Protein AF-A0A7L3MV52-F1 (afdb_monomer_lite)

Structure (mmCIF, N/CA/C/O backbone):
data_AF-A0A7L3MV52-F1
#
_entry.id   AF-A0A7L3MV52-F1
#
loop_
_atom_site.group_PDB
_atom_site.id
_atom_site.type_symbol
_atom_site.label_atom_id
_atom_site.label_alt_id
_atom_site.label_comp_id
_atom_site.label_asym_id
_atom_site.label_entity_id
_atom_site.label_seq_id
_atom_site.pdbx_PDB_ins_code
_atom_site.Cartn_x
_atom_site.Cartn_y
_atom_site.Cartn_z
_atom_site.occupancy
_atom_site.B_iso_or_equiv
_atom_site.auth_seq_id
_atom_site.auth_comp_id
_atom_site.auth_asym_id
_atom_site.auth_atom_id
_atom_site.pdbx_PDB_model_num
ATOM 1 N N . MET A 1 1 ? 5.792 20.836 23.479 1.00 43.56 1 MET A N 1
ATOM 2 C CA . MET A 1 1 ? 4.639 20.444 24.315 1.00 43.56 1 MET A CA 1
ATOM 3 C C . MET A 1 1 ? 4.293 19.018 23.931 1.00 43.56 1 MET A C 1
ATOM 5 O O . MET A 1 1 ? 4.078 18.777 22.751 1.00 43.56 1 MET A O 1
ATOM 9 N N . VAL A 1 2 ? 4.377 18.063 24.858 1.00 54.06 2 VAL A N 1
ATOM 10 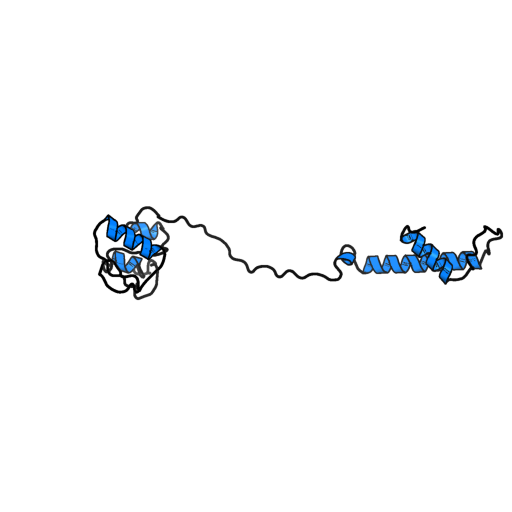C CA . VAL A 1 2 ? 4.001 16.666 24.582 1.00 54.06 2 VAL A CA 1
ATOM 11 C C . VAL A 1 2 ? 2.477 16.618 24.545 1.00 54.06 2 VAL A C 1
ATOM 13 O O . VAL A 1 2 ? 1.839 17.105 25.470 1.00 54.06 2 VAL A O 1
ATOM 16 N N . SER A 1 3 ? 1.894 16.095 23.468 1.00 61.75 3 SER A N 1
ATOM 17 C CA . SER A 1 3 ? 0.445 15.914 23.378 1.00 61.75 3 SER A CA 1
ATOM 18 C C . SER A 1 3 ? -0.015 14.927 24.455 1.00 61.75 3 SER A C 1
ATOM 20 O O . SER A 1 3 ? 0.516 13.813 24.529 1.00 61.75 3 SER A O 1
ATOM 22 N N . GLU A 1 4 ? -0.987 15.320 25.270 1.00 68.44 4 GLU A N 1
ATOM 23 C CA . GLU A 1 4 ? -1.623 14.462 26.273 1.00 68.44 4 GLU A CA 1
ATOM 24 C C . GLU A 1 4 ? -2.806 13.705 25.650 1.00 68.44 4 GLU A C 1
ATOM 26 O O . GLU A 1 4 ? -3.425 14.178 24.694 1.00 68.44 4 GLU A O 1
ATOM 31 N N . ASN A 1 5 ? -3.086 12.491 26.127 1.00 67.38 5 ASN A N 1
ATOM 32 C CA . ASN A 1 5 ? -4.283 11.742 25.742 1.00 67.38 5 ASN A CA 1
ATOM 33 C C . ASN A 1 5 ? -5.508 12.209 26.550 1.00 67.38 5 ASN A C 1
ATOM 35 O O . ASN A 1 5 ? -5.390 12.999 27.485 1.00 67.38 5 ASN A O 1
ATOM 39 N N . VAL A 1 6 ? -6.684 11.648 26.254 1.00 68.00 6 VAL A N 1
ATOM 40 C CA . VAL A 1 6 ? -7.941 11.913 26.991 1.00 68.00 6 VAL A CA 1
ATOM 41 C C . VAL A 1 6 ? -7.889 11.571 28.495 1.00 68.00 6 VAL A C 1
ATOM 43 O O . VAL A 1 6 ? -8.817 11.883 29.239 1.00 68.00 6 VAL A O 1
ATOM 46 N N . LEU A 1 7 ? -6.811 10.932 28.964 1.00 67.25 7 LEU A N 1
ATOM 47 C CA . LEU A 1 7 ? -6.546 10.621 30.371 1.00 67.25 7 LEU A CA 1
ATOM 48 C C . LEU A 1 7 ? -5.571 11.608 31.043 1.00 67.25 7 LEU A C 1
ATOM 50 O O . LEU A 1 7 ? -5.220 11.389 32.202 1.00 67.25 7 LEU A O 1
ATOM 54 N N . GLY A 1 8 ? -5.100 12.650 30.346 1.00 68.69 8 GLY A N 1
ATOM 55 C CA . GLY A 1 8 ? -4.086 13.581 30.862 1.00 68.69 8 GLY A CA 1
ATOM 56 C C . GLY A 1 8 ? -2.699 12.948 31.025 1.00 68.69 8 GLY A C 1
ATOM 57 O O . GLY A 1 8 ? -1.862 13.450 31.768 1.00 68.69 8 GLY A O 1
ATOM 58 N N . LYS A 1 9 ? -2.452 11.803 30.374 1.00 71.25 9 LYS A N 1
ATOM 59 C CA . LYS A 1 9 ? -1.146 11.133 30.334 1.00 71.25 9 LYS A CA 1
ATOM 60 C C . LYS A 1 9 ? -0.433 11.485 29.024 1.00 71.25 9 LYS A C 1
ATOM 62 O O . LYS A 1 9 ? -1.099 11.676 28.004 1.00 71.25 9 LYS A O 1
ATOM 67 N N . PRO A 1 10 ? 0.910 11.513 28.992 1.00 72.94 10 PRO A N 1
ATOM 68 C CA . PRO A 1 10 ? 1.644 11.703 27.743 1.00 72.94 10 PRO A CA 1
ATOM 69 C C . PRO A 1 10 ? 1.278 10.609 26.725 1.00 72.94 10 PRO A C 1
ATOM 71 O O . PRO A 1 10 ? 1.279 9.420 27.060 1.00 72.94 10 PRO A O 1
ATOM 74 N N . LYS A 1 11 ? 0.955 10.995 25.480 1.00 74.31 11 LYS A N 1
ATOM 75 C CA . LYS A 1 11 ? 0.601 10.039 24.415 1.00 74.31 11 LYS A CA 1
ATOM 76 C C . LYS A 1 11 ? 1.788 9.125 24.094 1.00 74.31 11 LYS A C 1
ATOM 78 O O . LYS A 1 11 ? 2.798 9.579 23.563 1.00 74.31 11 LYS A O 1
ATOM 83 N N . LYS A 1 12 ? 1.639 7.824 24.375 1.00 84.19 12 LYS A N 1
ATOM 84 C CA . LYS A 1 12 ? 2.621 6.778 24.025 1.00 84.19 12 LYS A CA 1
ATOM 85 C C . LYS A 1 12 ? 2.587 6.404 22.537 1.00 84.19 12 LYS A C 1
ATOM 87 O O . LYS A 1 12 ? 3.615 6.027 21.984 1.00 84.19 12 LYS A O 1
ATOM 92 N N . TYR A 1 13 ? 1.419 6.502 21.906 1.00 89.06 13 TYR A N 1
ATOM 93 C CA . TYR A 1 13 ? 1.194 6.153 20.503 1.00 89.06 13 TYR A CA 1
ATOM 94 C C . TYR A 1 13 ? 0.668 7.367 19.739 1.00 89.06 13 TYR A C 1
ATOM 96 O O . TYR A 1 13 ? -0.029 8.206 20.311 1.00 89.06 13 TYR A O 1
ATOM 104 N N . GLN A 1 14 ? 1.017 7.457 18.458 1.00 90.50 14 GLN A N 1
ATOM 105 C CA . GLN A 1 14 ? 0.614 8.530 17.549 1.00 90.50 14 GLN A CA 1
ATOM 106 C C . GLN A 1 14 ? 0.376 7.953 16.151 1.00 90.50 14 GLN A C 1
ATOM 108 O O . GLN A 1 14 ? 0.944 6.916 15.804 1.00 90.50 14 GLN A O 1
ATOM 113 N N . GLY A 1 15 ? -0.441 8.635 15.350 1.00 91.38 15 GLY A N 1
ATOM 114 C CA . GLY A 1 15 ? -0.729 8.274 13.965 1.00 91.38 15 GLY A CA 1
ATOM 115 C C . GLY A 1 15 ? -2.216 8.363 13.642 1.00 91.38 15 GLY A C 1
ATOM 116 O O . GLY A 1 15 ? -3.045 8.541 14.530 1.00 91.38 15 GLY A O 1
ATOM 117 N N . PHE A 1 16 ? -2.546 8.164 12.364 1.00 91.44 16 PHE A N 1
ATOM 118 C CA . PHE A 1 16 ? -3.891 8.379 11.825 1.00 91.44 16 PHE A CA 1
ATOM 119 C C . PHE A 1 16 ? -5.002 7.707 12.646 1.00 91.44 16 PHE A C 1
ATOM 121 O O . PHE A 1 16 ? -5.956 8.360 13.055 1.00 91.44 16 PHE A O 1
ATOM 128 N N . SER A 1 17 ? -4.877 6.407 12.935 1.00 91.75 17 SER A N 1
ATOM 129 C CA . SER A 1 17 ? -5.908 5.688 13.691 1.00 91.75 17 SER A CA 1
ATOM 130 C C . SER A 1 17 ? -6.044 6.190 15.135 1.00 91.75 17 SER A C 1
ATOM 132 O O . SER A 1 17 ? -7.140 6.178 15.683 1.00 91.75 17 SER A O 1
ATOM 134 N N . ILE A 1 18 ? -4.958 6.666 15.749 1.00 92.81 18 ILE A N 1
ATOM 135 C CA . ILE A 1 18 ? -4.993 7.228 17.106 1.00 92.81 18 ILE A CA 1
ATOM 136 C C . ILE A 1 18 ? -5.755 8.554 17.109 1.00 92.81 18 ILE A C 1
ATOM 138 O O . ILE A 1 18 ? -6.586 8.772 17.984 1.00 92.81 18 ILE A O 1
ATOM 142 N N . ASP A 1 19 ? -5.538 9.393 16.096 1.00 92.50 19 ASP A N 1
ATOM 143 C CA . ASP A 1 19 ? -6.248 10.666 15.955 1.00 92.50 19 ASP A CA 1
ATOM 144 C C . ASP A 1 19 ? -7.757 10.447 15.744 1.00 92.50 19 ASP A C 1
ATOM 146 O O . ASP A 1 19 ? -8.581 11.155 16.325 1.00 92.50 19 ASP A O 1
ATOM 150 N N . VAL A 1 20 ? -8.133 9.415 14.977 1.00 92.50 20 VAL A N 1
ATOM 151 C CA . VAL A 1 20 ? -9.538 8.997 14.826 1.00 92.50 20 VAL A CA 1
ATOM 152 C C . VAL A 1 20 ? -10.121 8.524 16.162 1.00 92.50 20 VAL A C 1
ATOM 154 O O . VAL A 1 20 ? -11.230 8.923 16.515 1.00 92.50 20 VAL A O 1
ATOM 157 N N . LEU A 1 21 ? -9.387 7.712 16.931 1.00 93.00 21 LEU A N 1
ATOM 158 C CA . LEU A 1 21 ? -9.835 7.245 18.247 1.00 93.00 21 LEU A CA 1
ATOM 159 C C . LEU A 1 21 ? -10.021 8.403 19.235 1.00 93.00 21 LEU A C 1
ATOM 161 O O . LEU A 1 21 ? -11.008 8.419 19.963 1.00 93.00 21 LEU A O 1
ATOM 165 N N . ASP A 1 22 ? -9.116 9.382 19.236 1.00 93.06 22 ASP A N 1
ATOM 166 C CA . ASP A 1 22 ? -9.222 10.588 20.064 1.00 93.06 22 ASP A CA 1
ATOM 167 C C . ASP A 1 22 ? -10.441 11.439 19.700 1.00 93.06 22 ASP A C 1
ATOM 169 O O . ASP A 1 22 ? -11.151 11.928 20.586 1.00 93.06 22 ASP A O 1
ATOM 173 N N . ALA A 1 23 ? -10.715 11.594 18.403 1.00 93.62 23 ALA A N 1
ATOM 174 C CA . ALA A 1 23 ? -11.899 12.299 17.929 1.00 93.62 23 ALA A CA 1
ATOM 175 C C . ALA A 1 23 ? -13.185 11.580 18.367 1.00 93.62 23 ALA A C 1
ATOM 177 O O . ALA A 1 23 ? -14.105 12.222 18.876 1.00 93.62 23 ALA A O 1
ATOM 178 N N . LEU A 1 24 ? -13.229 10.248 18.247 1.00 93.88 24 LEU A N 1
ATOM 179 C CA . LEU A 1 24 ? -14.355 9.431 18.708 1.00 93.88 24 LEU A CA 1
ATOM 180 C C . LEU A 1 24 ? -14.529 9.494 20.228 1.00 93.88 24 LEU A C 1
ATOM 182 O O . LEU A 1 24 ? -15.650 9.669 20.698 1.00 93.88 24 LEU A O 1
ATOM 186 N N . ALA A 1 25 ? -13.440 9.400 20.990 1.00 94.69 25 ALA A N 1
ATOM 187 C CA . ALA A 1 25 ? -13.446 9.506 22.448 1.00 94.69 25 ALA A CA 1
ATOM 188 C C . ALA A 1 25 ? -13.992 10.857 22.913 1.00 94.69 25 ALA A C 1
ATOM 190 O O . ALA A 1 25 ? -14.818 10.914 23.822 1.00 94.69 25 ALA A O 1
ATOM 191 N N . THR A 1 26 ? -13.590 11.934 22.238 1.00 95.19 26 THR A N 1
ATOM 192 C CA . THR A 1 26 ? -14.082 13.289 22.509 1.00 95.19 26 THR A CA 1
ATOM 193 C C . THR A 1 26 ? -15.562 13.439 22.152 1.00 95.19 26 THR A C 1
ATOM 195 O O . THR A 1 26 ? -16.318 14.027 22.919 1.00 95.19 26 THR A O 1
ATOM 198 N N . TYR A 1 27 ? -15.989 12.897 21.008 1.00 96.12 27 TYR A N 1
ATOM 199 C CA . TYR A 1 27 ? -17.368 13.007 20.524 1.00 96.12 27 TYR A CA 1
ATOM 200 C C . TYR A 1 27 ? -18.362 12.174 21.348 1.00 96.12 27 TYR A C 1
ATOM 202 O O . TYR A 1 27 ? -19.452 12.644 21.662 1.00 96.12 27 TYR A O 1
ATOM 210 N N . LEU A 1 28 ? -17.985 10.945 21.708 1.00 96.19 28 LEU A N 1
ATOM 211 C CA . LEU A 1 28 ? -18.834 9.994 22.434 1.00 96.19 28 LEU A CA 1
ATOM 212 C C . LEU A 1 28 ? -18.648 10.057 23.959 1.00 96.19 28 LEU A C 1
ATOM 214 O O . LEU A 1 28 ? -19.447 9.484 24.695 1.00 96.19 28 LEU A O 1
ATOM 218 N N . GLY A 1 29 ? -17.609 10.740 24.445 1.00 94.69 29 GLY A N 1
ATOM 219 C CA . GLY A 1 29 ? -17.364 10.945 25.873 1.00 94.69 29 GLY A CA 1
ATOM 220 C C . GLY A 1 29 ? -16.813 9.722 26.613 1.00 94.69 29 GLY A C 1
ATOM 221 O O . GLY A 1 29 ? -17.087 9.567 27.803 1.00 94.69 29 GLY A O 1
ATOM 222 N N . PHE A 1 30 ? -16.042 8.854 25.948 1.00 94.31 30 PHE A N 1
ATOM 223 C CA . PHE A 1 30 ? -15.405 7.701 26.596 1.00 94.31 30 PHE A CA 1
ATOM 224 C C . PHE A 1 30 ? -13.916 7.925 26.867 1.00 94.31 30 PHE A C 1
ATOM 226 O O . PHE A 1 30 ? -13.239 8.733 26.234 1.00 94.31 30 PHE A O 1
ATOM 233 N N . LYS A 1 31 ? -13.396 7.167 27.832 1.00 92.69 31 LYS A N 1
ATOM 234 C CA . LYS A 1 31 ? -11.967 7.077 28.136 1.00 92.69 31 LYS A CA 1
ATOM 235 C C . LYS A 1 31 ? -11.447 5.739 27.640 1.00 92.69 31 LYS A C 1
ATOM 237 O O . LYS A 1 31 ? -12.176 4.754 27.674 1.00 92.69 31 LYS A O 1
ATOM 242 N N . TYR A 1 32 ? -10.194 5.704 27.210 1.00 92.44 32 TYR A N 1
ATOM 243 C CA . TYR A 1 32 ? -9.585 4.492 26.681 1.00 92.44 32 TYR A CA 1
ATOM 244 C C . TYR A 1 32 ? -8.148 4.335 27.184 1.00 92.44 32 TYR A C 1
ATOM 246 O O . TYR A 1 32 ? -7.458 5.316 27.469 1.00 92.44 32 TYR A O 1
ATOM 254 N N . GLU A 1 33 ? -7.684 3.091 27.244 1.00 92.56 33 GLU A N 1
ATOM 255 C CA . GLU A 1 33 ? -6.279 2.738 27.422 1.00 92.56 33 GLU A CA 1
ATOM 256 C C . GLU A 1 33 ? -5.844 1.859 26.250 1.00 92.56 33 GLU A C 1
ATOM 258 O O . GLU A 1 33 ? -6.549 0.932 25.864 1.00 92.56 33 GLU A O 1
ATOM 263 N N . ILE A 1 34 ? -4.694 2.178 25.654 1.00 93.19 34 ILE A N 1
ATOM 264 C CA . ILE A 1 34 ? -4.189 1.464 24.479 1.00 93.19 34 ILE A CA 1
ATOM 265 C C . ILE A 1 34 ? -3.084 0.511 24.906 1.00 93.19 34 ILE A C 1
ATOM 267 O O . ILE A 1 34 ? -2.065 0.929 25.466 1.00 93.19 34 ILE A O 1
ATOM 271 N N . TYR A 1 35 ? -3.236 -0.749 24.521 1.00 94.06 35 TYR A N 1
ATOM 272 C CA . TYR A 1 35 ? -2.167 -1.734 24.513 1.00 94.06 35 TYR A CA 1
ATOM 273 C C . TYR A 1 35 ? -2.086 -2.407 23.141 1.00 94.06 35 TYR A C 1
ATOM 275 O O . TYR A 1 35 ? -2.986 -2.290 22.312 1.00 94.06 35 TYR A O 1
ATOM 283 N N . VAL A 1 36 ? -0.960 -3.064 22.877 1.00 94.69 36 VAL A N 1
ATOM 284 C CA . VAL A 1 36 ? -0.731 -3.796 21.628 1.00 94.69 36 VAL A CA 1
ATOM 285 C C . VAL A 1 36 ? -1.000 -5.272 21.890 1.00 94.69 36 VAL A C 1
ATOM 287 O O . VAL A 1 36 ? -0.584 -5.774 22.935 1.00 94.69 36 VAL A O 1
ATOM 290 N N . ALA A 1 37 ? -1.663 -5.956 20.952 1.00 95.69 37 ALA A N 1
ATOM 291 C CA . ALA A 1 37 ? -1.889 -7.399 21.026 1.00 95.69 37 ALA A CA 1
ATOM 292 C C . ALA A 1 37 ? -0.569 -8.137 21.350 1.00 95.69 37 ALA A C 1
ATOM 294 O O . ALA A 1 37 ? 0.436 -7.863 20.681 1.00 95.69 37 ALA A O 1
ATOM 295 N N . PRO A 1 38 ? -0.540 -9.050 22.342 1.00 95.88 38 PRO A N 1
ATOM 296 C CA . PRO A 1 38 ? 0.708 -9.643 22.839 1.00 95.88 38 PRO A CA 1
ATOM 297 C C . PRO A 1 38 ? 1.547 -10.376 21.785 1.00 95.88 38 PRO A C 1
ATOM 299 O O . PRO A 1 38 ? 2.767 -10.447 21.901 1.00 95.88 38 PRO A O 1
ATOM 302 N N . ASP A 1 39 ? 0.902 -10.931 20.759 1.00 95.69 39 ASP A N 1
ATOM 303 C CA . ASP A 1 39 ? 1.540 -11.677 19.670 1.00 95.69 39 ASP A CA 1
ATOM 304 C C . ASP A 1 39 ? 1.839 -10.817 18.427 1.00 95.69 39 ASP A C 1
ATOM 306 O O . ASP A 1 39 ? 2.378 -11.327 17.444 1.00 95.69 39 ASP A O 1
ATOM 310 N N . HIS A 1 40 ? 1.491 -9.524 18.461 1.00 95.75 40 HIS A N 1
ATOM 311 C CA . HIS A 1 40 ? 1.645 -8.565 17.366 1.00 95.75 40 HIS A CA 1
ATOM 312 C C . HIS A 1 40 ? 0.984 -8.982 16.037 1.00 95.75 40 HIS A C 1
ATOM 314 O O . HIS A 1 40 ? 1.405 -8.535 14.967 1.00 95.75 40 HIS A O 1
ATOM 320 N N . LYS A 1 41 ? -0.064 -9.814 16.077 1.00 96.75 41 LYS A N 1
ATOM 321 C CA . LYS A 1 41 ? -0.798 -10.257 14.881 1.00 96.75 41 LYS A CA 1
ATOM 322 C C . LYS A 1 41 ? -2.149 -9.561 14.745 1.00 96.75 41 LYS A C 1
ATOM 324 O O . LYS A 1 41 ? -2.779 -9.167 15.721 1.00 96.75 41 LYS A O 1
ATOM 329 N N . TYR A 1 42 ? -2.639 -9.468 13.509 1.00 96.25 42 TYR A N 1
ATOM 330 C CA . TYR A 1 42 ? -3.999 -8.988 13.235 1.00 96.25 42 TYR A CA 1
ATOM 331 C C . TYR A 1 42 ? -5.067 -9.972 13.709 1.00 96.25 42 TYR A C 1
ATOM 333 O O . TYR A 1 42 ? -6.097 -9.560 14.226 1.00 96.25 42 TYR A O 1
ATOM 341 N N . GLY A 1 43 ? -4.813 -11.265 13.524 1.00 95.94 43 GLY A N 1
ATOM 342 C CA . GLY A 1 43 ? -5.745 -12.334 13.843 1.00 95.94 43 GLY A CA 1
ATOM 343 C C . GLY A 1 43 ? -6.031 -13.232 12.648 1.00 95.94 43 GLY A C 1
ATOM 344 O O . GLY A 1 43 ? -6.393 -12.755 11.562 1.00 95.94 43 GLY A O 1
ATOM 345 N N . SER A 1 44 ? -5.841 -14.526 12.877 1.00 95.81 44 SER A N 1
ATOM 346 C CA . SER A 1 44 ? -6.139 -15.637 11.979 1.00 95.81 44 SER A CA 1
ATOM 347 C C . SER A 1 44 ? -6.874 -16.742 12.743 1.00 95.81 44 SER A C 1
ATOM 349 O O . SER A 1 44 ? -6.612 -16.908 13.943 1.00 95.81 44 SER A O 1
ATOM 351 N N . PRO A 1 45 ? -7.749 -17.503 12.064 1.00 95.62 45 PRO A N 1
ATOM 352 C CA . PRO A 1 45 ? -8.301 -18.719 12.635 1.00 95.62 45 PRO A CA 1
ATOM 353 C C . PRO A 1 45 ? -7.178 -19.740 12.827 1.00 95.62 45 PRO A C 1
ATOM 355 O O . PRO A 1 45 ? -6.259 -19.836 12.009 1.00 95.62 45 PRO A O 1
ATOM 358 N N . GLN A 1 46 ? -7.253 -20.474 13.925 1.00 95.75 46 GLN A N 1
ATOM 359 C CA . GLN A 1 46 ? -6.311 -21.515 14.310 1.00 95.75 46 GLN A CA 1
ATOM 360 C C . GLN A 1 46 ? -6.944 -22.895 14.090 1.00 95.75 46 GLN A C 1
ATOM 362 O O . GLN A 1 46 ? -8.164 -23.015 13.966 1.00 95.75 46 GLN A O 1
ATOM 367 N N . ASP A 1 47 ? -6.125 -23.948 14.065 1.00 95.25 47 ASP A N 1
ATOM 368 C CA . ASP A 1 47 ? -6.588 -25.320 13.792 1.00 95.25 47 ASP A CA 1
ATOM 369 C C . ASP A 1 47 ? -7.605 -25.839 14.827 1.00 95.25 47 ASP A C 1
ATOM 371 O O . ASP A 1 47 ? -8.436 -26.691 14.522 1.00 95.25 47 ASP A O 1
ATOM 375 N N . ASP A 1 48 ? -7.562 -25.311 16.051 1.00 93.81 48 ASP A N 1
ATOM 376 C CA . ASP A 1 48 ? -8.489 -25.623 17.144 1.00 93.81 48 ASP A CA 1
ATOM 377 C C . ASP A 1 48 ? -9.796 -24.804 17.093 1.00 93.81 48 ASP A C 1
ATOM 379 O O . ASP A 1 48 ? -10.628 -24.901 17.996 1.00 93.81 48 ASP A O 1
ATOM 383 N N . GLY A 1 49 ? -9.983 -23.987 16.052 1.00 91.50 49 GLY A N 1
ATOM 384 C CA . GLY A 1 49 ? -11.119 -23.078 15.891 1.00 91.50 49 GLY A CA 1
ATOM 385 C C . GLY A 1 49 ? -11.007 -21.781 16.698 1.00 91.50 49 GLY A C 1
ATOM 386 O O . GLY A 1 49 ? -11.901 -20.937 16.619 1.00 91.50 49 GLY A O 1
ATOM 387 N N . SER A 1 50 ? -9.927 -21.592 17.462 1.00 94.94 50 SER A N 1
ATOM 388 C CA . SER A 1 50 ? -9.664 -20.341 18.172 1.00 94.94 50 SER A CA 1
ATOM 389 C C . SER A 1 50 ? -9.133 -19.255 17.232 1.00 94.94 50 SER A C 1
ATOM 391 O O . SER A 1 50 ? -8.773 -19.504 16.081 1.00 94.94 50 SER A O 1
ATOM 393 N N . TRP A 1 51 ? -9.076 -18.022 17.731 1.00 97.00 51 TRP A N 1
ATOM 394 C CA . TRP A 1 51 ? -8.506 -16.884 17.015 1.00 97.00 51 TRP A CA 1
ATOM 395 C C . TRP A 1 51 ? -7.332 -16.299 17.792 1.00 97.00 51 TRP A C 1
ATOM 397 O O . TRP A 1 51 ? -7.400 -16.138 19.011 1.00 97.00 51 TRP A O 1
ATOM 407 N N . ASN A 1 52 ? -6.259 -15.956 17.081 1.00 96.75 52 ASN A N 1
ATOM 408 C CA . ASN A 1 52 ? -5.111 -15.242 17.648 1.00 96.75 52 ASN 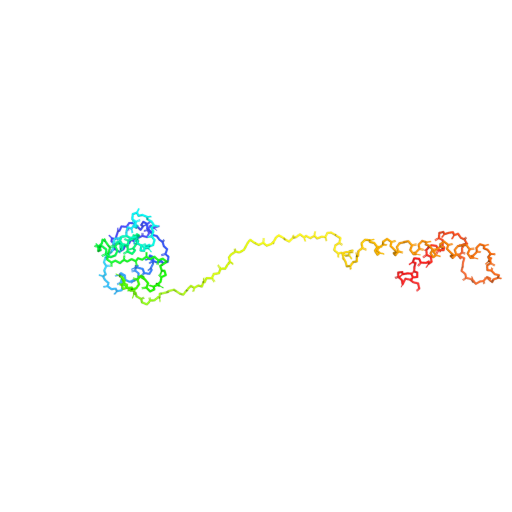A CA 1
ATOM 409 C C . ASN A 1 52 ? -5.181 -13.732 17.351 1.00 96.75 52 ASN A C 1
ATOM 411 O O . ASN A 1 52 ? -6.161 -13.243 16.780 1.00 96.75 52 ASN A O 1
ATOM 415 N N . GLY A 1 53 ? -4.129 -12.991 17.702 1.00 97.00 53 GLY A N 1
ATOM 416 C CA . GLY A 1 53 ? -3.998 -11.590 17.332 1.00 97.00 53 GLY A CA 1
ATOM 417 C C . GLY A 1 53 ? -5.036 -10.671 17.956 1.00 97.00 53 GLY A C 1
ATOM 418 O O . GLY A 1 53 ? -5.725 -11.003 18.919 1.00 97.00 53 GLY A O 1
ATOM 419 N N . LEU A 1 54 ? -5.173 -9.501 17.339 1.00 97.38 54 LEU A N 1
ATOM 420 C CA . LEU A 1 54 ? -6.179 -8.506 17.690 1.00 97.38 54 LEU A CA 1
ATOM 421 C C . LEU A 1 54 ? -7.608 -9.071 17.622 1.00 97.38 54 LEU A C 1
ATOM 423 O O . LEU A 1 54 ? -8.392 -8.792 18.523 1.00 97.38 54 LEU A O 1
ATOM 427 N N . ILE A 1 55 ? -7.945 -9.899 16.622 1.00 97.75 55 ILE A N 1
ATOM 428 C CA . ILE A 1 55 ? -9.257 -10.579 16.580 1.00 97.75 55 ILE A CA 1
ATOM 429 C C . ILE A 1 55 ? -9.447 -11.480 17.806 1.00 97.75 55 ILE A C 1
ATOM 431 O O . ILE A 1 55 ? -10.500 -11.438 18.434 1.00 97.75 55 ILE A O 1
ATOM 435 N N . GLY A 1 56 ? -8.430 -12.254 18.187 1.00 97.50 56 GLY A N 1
ATOM 436 C CA . GLY A 1 56 ? -8.464 -13.103 19.375 1.00 97.50 56 GLY A CA 1
ATOM 437 C C . GLY A 1 56 ? -8.724 -12.310 20.655 1.00 97.50 56 GLY A C 1
ATOM 438 O O . GLY A 1 56 ? -9.582 -12.695 21.446 1.00 97.50 56 GLY A O 1
ATOM 439 N N . GLU A 1 57 ? -8.051 -11.172 20.848 1.00 98.00 57 GLU A N 1
ATOM 440 C CA . GLU A 1 57 ? -8.288 -10.307 22.015 1.00 98.00 57 GLU A CA 1
ATOM 441 C C . GLU A 1 57 ? -9.755 -9.847 22.114 1.00 98.00 57 GLU A C 1
ATOM 443 O O . GLU A 1 57 ? -10.296 -9.784 23.219 1.00 98.00 57 GLU A O 1
ATOM 448 N N . LEU A 1 58 ? -10.424 -9.598 20.982 1.00 97.56 58 LEU A N 1
ATOM 449 C CA . LEU A 1 58 ? -11.850 -9.247 20.941 1.00 97.56 58 LEU A CA 1
ATOM 450 C C . LEU A 1 58 ? -12.757 -10.456 21.201 1.00 97.56 58 LEU A C 1
ATOM 452 O O . LEU A 1 58 ? -13.652 -10.385 22.041 1.00 97.56 58 LEU A O 1
ATOM 456 N N . VAL A 1 59 ? -12.500 -11.589 20.540 1.00 97.12 59 VAL A N 1
ATOM 457 C CA . VAL A 1 59 ? -13.287 -12.828 20.701 1.00 97.12 59 VAL A CA 1
ATOM 458 C C . VAL A 1 59 ? -13.259 -13.313 22.153 1.00 97.12 59 VAL A C 1
ATOM 460 O O . VAL A 1 59 ? -14.286 -13.695 22.713 1.00 97.12 59 VAL A O 1
ATOM 463 N N . PHE A 1 60 ? -12.094 -13.240 22.802 1.00 96.56 60 PHE A N 1
ATOM 464 C CA . PHE A 1 60 ? -11.921 -13.603 24.209 1.00 96.56 60 PHE A CA 1
ATOM 465 C C . PHE A 1 60 ? -12.291 -12.481 25.192 1.00 96.56 60 PHE A C 1
ATOM 467 O O . PHE A 1 60 ? -12.083 -12.650 26.393 1.00 96.56 60 PHE A O 1
ATOM 474 N N . LYS A 1 61 ? -12.833 -11.352 24.709 1.00 96.69 61 LYS A N 1
ATOM 475 C CA . LYS A 1 61 ? -13.254 -10.192 25.517 1.00 96.69 61 LYS A CA 1
ATOM 476 C C . LYS A 1 61 ? -12.149 -9.631 26.423 1.00 96.69 61 LYS A C 1
ATOM 478 O O . LYS A 1 61 ? -12.408 -9.184 27.537 1.00 96.69 61 LYS A O 1
ATOM 483 N N . ARG A 1 62 ? -10.902 -9.683 25.950 1.00 97.25 62 ARG A N 1
ATOM 484 C CA . ARG A 1 62 ? -9.730 -9.056 26.585 1.00 97.25 62 ARG A CA 1
ATOM 485 C C . ARG A 1 62 ? -9.551 -7.600 26.151 1.00 97.25 62 ARG A C 1
ATOM 487 O O . ARG A 1 62 ? -8.925 -6.817 26.864 1.00 97.25 62 ARG A O 1
ATOM 494 N N . ALA A 1 63 ? -10.098 -7.236 24.995 1.00 97.38 63 ALA A N 1
ATOM 495 C CA . ALA A 1 63 ? -10.209 -5.865 24.514 1.00 97.38 63 ALA A CA 1
ATOM 496 C C . ALA A 1 63 ? -11.674 -5.532 24.205 1.00 97.38 63 ALA A C 1
ATOM 498 O O . ALA A 1 63 ? -12.414 -6.393 23.732 1.00 97.38 63 ALA A O 1
ATOM 499 N N . ASP A 1 64 ? -12.058 -4.271 24.415 1.00 95.88 64 ASP A N 1
ATOM 500 C CA . ASP A 1 64 ? -13.394 -3.770 24.063 1.00 95.88 64 ASP A CA 1
ATOM 501 C C . ASP A 1 64 ? -13.464 -3.279 22.609 1.00 95.88 64 ASP A C 1
ATOM 503 O O . ASP A 1 64 ? -14.488 -3.414 21.944 1.00 95.88 64 ASP A O 1
ATOM 507 N N . ILE A 1 65 ? -12.373 -2.686 22.109 1.00 95.19 65 ILE A N 1
ATOM 508 C CA . ILE A 1 65 ? -12.277 -2.107 20.763 1.00 95.19 65 ILE A CA 1
ATOM 509 C C . ILE A 1 65 ? -10.931 -2.488 20.150 1.00 95.19 65 ILE A C 1
ATOM 511 O O . ILE A 1 65 ? -9.877 -2.302 20.760 1.00 95.19 65 ILE A O 1
ATOM 515 N N . GLY A 1 66 ? -10.964 -2.976 18.911 1.00 95.19 66 GLY A N 1
ATOM 516 C CA . GLY A 1 66 ? -9.775 -3.226 18.106 1.00 95.19 66 GLY A CA 1
ATOM 517 C C . GLY A 1 66 ? -9.574 -2.108 17.096 1.00 95.19 66 GLY A C 1
ATOM 518 O O . GLY A 1 66 ? -10.429 -1.888 16.241 1.00 95.19 66 GLY A O 1
ATOM 519 N N . ILE A 1 67 ? -8.435 -1.417 17.162 1.00 93.69 67 ILE A N 1
ATOM 520 C CA . ILE A 1 67 ? -8.079 -0.385 16.188 1.00 93.69 67 ILE A CA 1
ATOM 521 C C . ILE A 1 67 ? -6.779 -0.740 15.471 1.00 93.69 67 ILE A C 1
ATOM 523 O O . ILE A 1 67 ? -5.728 -0.908 16.086 1.00 93.69 67 ILE A O 1
ATOM 527 N N . SER A 1 68 ? -6.852 -0.896 14.151 1.00 92.94 68 SER A N 1
ATOM 528 C CA . SER A 1 68 ? -5.697 -1.211 13.313 1.00 92.94 68 SER A CA 1
ATOM 529 C C . SER A 1 68 ? -6.022 -1.017 11.832 1.00 92.94 68 SER A C 1
ATOM 531 O O . SER A 1 68 ? -7.180 -0.808 11.470 1.00 92.94 68 SER A O 1
ATOM 533 N N . ALA A 1 69 ? -5.018 -1.146 10.963 1.00 91.06 69 ALA A N 1
ATOM 534 C CA . ALA A 1 69 ? -5.207 -1.281 9.517 1.00 91.06 69 ALA A CA 1
ATOM 535 C C . ALA A 1 69 ? -5.733 -2.691 9.180 1.00 91.06 69 ALA A C 1
ATOM 537 O O . ALA A 1 69 ? -5.050 -3.509 8.567 1.00 91.06 69 ALA A O 1
ATOM 538 N N . LEU A 1 70 ? -6.934 -3.002 9.669 1.00 92.69 70 LEU A N 1
ATOM 539 C CA . LEU A 1 70 ? -7.528 -4.329 9.617 1.00 92.69 70 LEU A CA 1
ATOM 540 C C . LEU A 1 70 ? -8.521 -4.431 8.455 1.00 92.69 70 LEU A C 1
ATOM 542 O O . LEU A 1 70 ? -9.518 -3.716 8.402 1.00 92.69 70 LEU A O 1
ATOM 546 N N . THR A 1 71 ? -8.265 -5.360 7.539 1.00 92.88 71 THR A N 1
ATOM 547 C CA . THR A 1 71 ? -9.203 -5.692 6.463 1.00 92.88 71 THR A CA 1
ATOM 548 C C . THR A 1 71 ? -10.417 -6.446 7.002 1.00 92.88 71 THR A C 1
ATOM 550 O O . THR A 1 71 ? -10.254 -7.472 7.672 1.00 92.88 71 THR A O 1
ATOM 553 N N . ILE A 1 72 ? -11.612 -5.976 6.635 1.00 94.19 72 ILE A N 1
ATOM 554 C CA . ILE A 1 72 ? -12.884 -6.679 6.845 1.00 94.19 72 ILE A CA 1
ATOM 555 C C . ILE A 1 72 ? -12.934 -7.870 5.880 1.00 94.19 72 ILE A C 1
ATOM 557 O O . ILE A 1 72 ? -12.881 -7.686 4.663 1.00 94.19 72 ILE A O 1
ATOM 561 N N . THR A 1 73 ? -12.997 -9.086 6.419 1.00 94.44 73 THR A N 1
ATOM 562 C CA . THR A 1 73 ? -13.138 -10.336 5.657 1.00 94.44 73 THR A CA 1
ATOM 563 C C . THR A 1 73 ? -14.306 -11.147 6.217 1.00 94.44 73 THR A C 1
ATOM 565 O O . THR A 1 73 ? -14.563 -11.035 7.417 1.00 94.44 73 THR A O 1
ATOM 568 N N . PRO A 1 74 ? -14.966 -12.006 5.413 1.00 94.94 74 PRO A N 1
ATOM 569 C CA . PRO A 1 74 ? -16.098 -12.808 5.888 1.00 94.94 74 PRO A CA 1
ATOM 570 C C . PRO A 1 74 ? -15.771 -13.642 7.134 1.00 94.94 74 PRO A C 1
ATOM 572 O O . PRO A 1 74 ? -16.533 -13.654 8.092 1.00 94.94 74 PRO A O 1
ATOM 575 N N . ASP A 1 75 ? -14.592 -14.270 7.172 1.00 95.81 75 ASP A N 1
ATOM 576 C CA . ASP A 1 75 ? -14.174 -15.086 8.320 1.00 95.81 75 ASP A CA 1
ATOM 577 C C . ASP A 1 75 ? -14.072 -14.277 9.619 1.00 95.81 75 ASP A C 1
ATOM 579 O O . ASP A 1 75 ? -14.396 -14.786 10.689 1.00 95.81 75 ASP A O 1
ATOM 583 N N . ARG A 1 76 ? -13.634 -13.013 9.531 1.00 96.44 76 ARG A N 1
ATOM 584 C CA . ARG A 1 76 ? -13.530 -12.115 10.689 1.00 96.44 76 ARG A CA 1
ATOM 585 C C . ARG A 1 76 ? -14.896 -11.571 11.089 1.00 96.44 76 ARG A C 1
ATOM 587 O O . ARG A 1 76 ? -15.187 -11.506 12.275 1.00 96.44 76 ARG A O 1
ATOM 594 N N . GLU A 1 77 ? -15.722 -11.206 10.114 1.00 96.06 77 GLU A N 1
ATOM 595 C CA . GLU A 1 77 ? -17.079 -10.688 10.334 1.00 96.06 77 GLU A CA 1
ATOM 596 C C . GLU A 1 77 ? -17.993 -11.728 11.004 1.00 96.06 77 GLU A C 1
ATOM 598 O O . GLU A 1 77 ? -18.884 -11.376 11.766 1.00 96.06 77 GLU A O 1
ATOM 603 N N . ASN A 1 78 ? -17.719 -13.022 10.811 1.00 95.69 78 ASN A N 1
ATOM 604 C CA . ASN A 1 78 ? -18.438 -14.100 11.495 1.00 95.69 78 ASN A CA 1
ATOM 605 C C . ASN A 1 78 ? -18.147 -14.201 13.006 1.00 95.69 78 ASN A C 1
ATOM 607 O O . ASN A 1 78 ? -18.884 -14.891 13.711 1.00 95.69 78 ASN A O 1
ATOM 611 N N . VAL A 1 79 ? -17.066 -13.588 13.506 1.00 96.75 79 VAL A N 1
ATOM 612 C CA . VAL A 1 79 ? -16.641 -13.713 14.916 1.00 96.75 79 VAL A CA 1
ATOM 613 C C . VAL A 1 79 ? -16.564 -12.385 15.664 1.00 96.75 79 VAL A C 1
ATOM 615 O O . VAL A 1 79 ? -16.577 -12.391 16.895 1.00 96.75 79 VAL A O 1
ATOM 618 N N . VAL A 1 80 ? -16.488 -11.260 14.949 1.00 96.81 80 VAL A N 1
ATOM 619 C CA . VAL A 1 80 ? -16.510 -9.908 15.516 1.00 96.81 80 VAL A CA 1
ATOM 620 C C . VAL A 1 80 ? -17.317 -8.963 14.629 1.00 96.81 80 VAL A C 1
ATOM 622 O O . VAL A 1 80 ? -17.291 -9.072 13.404 1.00 96.81 80 VAL A O 1
ATOM 625 N N . ASP A 1 81 ? -17.966 -7.982 15.251 1.00 96.69 81 ASP A N 1
ATOM 626 C CA . ASP A 1 81 ? -18.665 -6.921 14.532 1.00 96.69 81 ASP A CA 1
ATOM 627 C C . ASP A 1 81 ? -17.691 -5.825 14.075 1.00 96.69 81 ASP A C 1
ATOM 629 O O . ASP A 1 81 ? -16.777 -5.424 14.802 1.00 96.69 81 ASP A O 1
ATOM 633 N N . PHE A 1 82 ? -17.921 -5.296 12.873 1.00 95.75 82 PHE A N 1
ATOM 634 C CA . PHE A 1 82 ? -17.165 -4.177 12.315 1.00 95.75 82 PHE A CA 1
ATOM 635 C C . PHE A 1 82 ? -18.021 -2.917 12.207 1.00 95.75 82 PHE A C 1
ATOM 637 O O . PHE A 1 82 ? -19.227 -2.959 11.967 1.00 95.75 82 PHE A O 1
ATOM 644 N N . THR A 1 83 ? -17.372 -1.761 12.326 1.00 93.81 83 THR A N 1
ATOM 645 C CA . THR A 1 83 ? -17.972 -0.483 11.941 1.00 93.81 83 THR A CA 1
ATOM 646 C C . THR A 1 83 ? -17.952 -0.310 10.421 1.00 93.81 83 THR A C 1
ATOM 648 O O . THR A 1 83 ? -17.360 -1.096 9.676 1.00 93.81 83 THR A O 1
ATOM 651 N N . THR A 1 84 ? -18.564 0.772 9.935 1.00 91.88 84 THR A N 1
ATOM 652 C CA . THR A 1 84 ? -18.340 1.188 8.546 1.00 91.88 84 THR A CA 1
ATOM 653 C C . THR A 1 84 ? -16.863 1.527 8.352 1.00 91.88 84 THR A C 1
ATOM 655 O O . THR A 1 84 ? -16.262 2.209 9.186 1.00 91.88 84 THR A O 1
ATOM 658 N N . ARG A 1 85 ? -16.278 1.073 7.237 1.00 90.06 85 ARG A N 1
ATOM 659 C CA . ARG A 1 85 ? -14.896 1.408 6.875 1.00 90.06 85 ARG A CA 1
ATOM 660 C C . ARG A 1 85 ? -14.694 2.928 6.895 1.00 90.06 85 ARG A C 1
ATOM 662 O O . ARG A 1 85 ? -15.493 3.669 6.332 1.00 90.06 85 ARG A O 1
ATOM 669 N N . TYR A 1 86 ? -13.611 3.382 7.517 1.00 87.94 86 TYR A N 1
ATOM 670 C CA . TYR A 1 86 ? -13.249 4.805 7.545 1.00 87.94 86 TYR A CA 1
ATOM 671 C C . TYR A 1 86 ? -12.169 5.166 6.511 1.00 87.94 86 TYR A C 1
ATOM 673 O O . TYR A 1 86 ? -11.843 6.338 6.343 1.00 87.94 86 TYR A O 1
ATOM 681 N N . MET A 1 87 ? -11.576 4.167 5.849 1.00 88.69 87 MET A N 1
ATOM 682 C CA . MET A 1 87 ? -10.531 4.339 4.842 1.00 88.69 87 MET A CA 1
ATOM 683 C C . MET A 1 87 ? -10.684 3.274 3.759 1.00 88.69 87 MET A C 1
ATOM 685 O O . MET A 1 87 ? -10.758 2.081 4.062 1.00 88.69 87 MET A O 1
ATOM 689 N N . ASP A 1 88 ? -10.703 3.708 2.502 1.00 87.88 88 ASP A N 1
ATOM 690 C CA . ASP A 1 88 ? -10.611 2.807 1.359 1.00 87.88 88 ASP A CA 1
ATOM 691 C C . ASP A 1 88 ? -9.148 2.493 1.049 1.00 87.88 88 ASP A C 1
ATOM 693 O O . ASP A 1 88 ? -8.269 3.352 1.144 1.00 87.88 88 ASP A O 1
ATOM 697 N N . TYR A 1 89 ? -8.888 1.248 0.660 1.00 86.00 89 TYR A N 1
ATOM 698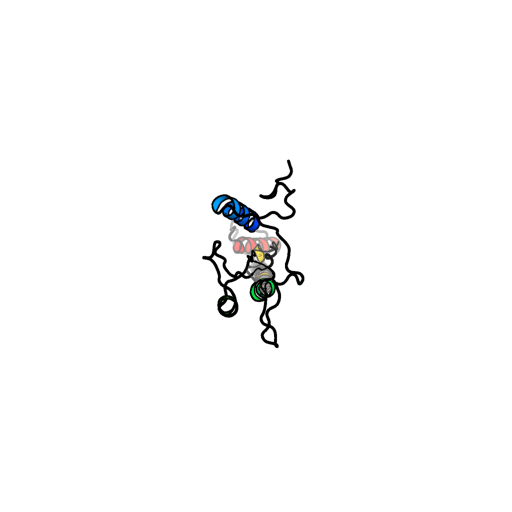 C CA . TYR A 1 89 ? -7.567 0.804 0.238 1.00 86.00 89 TYR A CA 1
ATOM 699 C C . TYR A 1 89 ? -7.658 0.041 -1.082 1.00 86.00 89 TYR A C 1
ATOM 701 O O . TYR A 1 89 ? -8.714 -0.446 -1.486 1.00 86.00 89 TYR A O 1
ATOM 709 N N . SER A 1 90 ? -6.529 -0.055 -1.775 1.00 86.94 90 SER A N 1
ATOM 710 C CA . SER A 1 90 ? -6.386 -0.843 -2.996 1.00 86.94 90 SER A CA 1
ATOM 711 C C . SER A 1 90 ? -5.134 -1.699 -2.903 1.00 86.94 90 SER A C 1
ATOM 713 O O . SER A 1 90 ? -4.141 -1.302 -2.294 1.00 86.94 90 SER A O 1
ATOM 715 N N . VAL A 1 91 ? -5.185 -2.887 -3.500 1.00 90.50 91 VAL A N 1
ATOM 716 C CA . VAL A 1 91 ? -4.026 -3.779 -3.591 1.00 90.50 91 VAL A CA 1
ATOM 717 C C . VAL A 1 91 ? -3.201 -3.368 -4.806 1.00 90.50 91 VAL A C 1
ATOM 719 O O . VAL A 1 91 ? -3.732 -3.254 -5.908 1.00 90.50 91 VAL A O 1
ATOM 722 N N . GLY A 1 92 ? -1.906 -3.138 -4.605 1.00 92.31 92 GLY A N 1
ATOM 723 C CA . GLY A 1 92 ? -0.967 -2.769 -5.662 1.00 92.31 92 GLY A CA 1
ATOM 724 C C . GLY A 1 92 ? 0.284 -3.639 -5.632 1.00 92.31 92 GLY A C 1
ATOM 725 O O . GLY A 1 92 ? 0.667 -4.159 -4.585 1.00 92.31 92 GLY A O 1
ATOM 726 N N . VAL A 1 93 ? 0.933 -3.784 -6.787 1.00 94.62 93 VAL A N 1
ATOM 727 C CA . VAL A 1 93 ? 2.231 -4.459 -6.906 1.00 94.62 93 VAL A CA 1
ATOM 728 C C . VAL A 1 93 ? 3.331 -3.404 -6.881 1.00 94.62 93 VAL A C 1
ATOM 730 O O . VAL A 1 93 ? 3.340 -2.489 -7.704 1.00 94.62 93 VAL A O 1
ATOM 733 N N . LEU A 1 94 ? 4.270 -3.538 -5.946 1.00 95.25 94 LEU A N 1
ATOM 734 C CA . LEU A 1 94 ? 5.442 -2.674 -5.866 1.00 95.25 94 LEU A CA 1
ATOM 735 C C . LEU A 1 94 ? 6.606 -3.306 -6.637 1.00 95.25 94 LEU A C 1
ATOM 737 O O . LEU A 1 94 ? 7.030 -4.418 -6.328 1.00 95.25 94 LEU A O 1
ATOM 741 N N . LEU A 1 95 ? 7.137 -2.584 -7.625 1.00 95.00 95 LEU A N 1
ATOM 742 C CA . LEU A 1 95 ? 8.309 -2.985 -8.406 1.00 95.00 95 LEU A CA 1
ATOM 743 C C . LEU A 1 95 ? 9.471 -2.024 -8.150 1.00 95.00 95 LEU A C 1
ATOM 745 O O . LEU A 1 95 ? 9.272 -0.823 -7.947 1.00 95.00 95 LEU A O 1
ATOM 749 N N . ARG A 1 96 ? 10.705 -2.540 -8.203 1.00 93.62 96 ARG A N 1
ATOM 750 C CA . ARG A 1 96 ? 11.899 -1.687 -8.185 1.00 93.62 96 ARG A CA 1
ATOM 751 C C . ARG A 1 96 ? 11.886 -0.801 -9.431 1.00 93.62 96 ARG A C 1
ATOM 753 O O . ARG A 1 96 ? 11.688 -1.282 -10.544 1.00 93.62 96 ARG A O 1
ATOM 760 N N . LYS A 1 97 ? 12.142 0.494 -9.241 1.00 92.75 97 LYS A N 1
ATOM 761 C CA . LYS A 1 97 ? 12.326 1.443 -10.342 1.00 92.75 97 LYS A CA 1
ATOM 762 C C . LYS A 1 97 ? 13.449 0.954 -11.263 1.00 92.75 97 LYS A C 1
ATOM 764 O O . LYS A 1 97 ? 14.553 0.698 -10.786 1.00 92.75 97 LYS A O 1
ATOM 769 N N . ALA A 1 98 ? 13.172 0.860 -12.563 1.00 90.44 98 ALA A N 1
ATOM 770 C CA . ALA A 1 98 ? 14.185 0.515 -13.553 1.00 90.44 98 ALA A CA 1
ATOM 771 C C . ALA A 1 98 ? 15.294 1.580 -13.587 1.00 90.44 98 ALA A C 1
ATOM 773 O O . ALA A 1 98 ? 15.019 2.787 -13.588 1.00 90.44 98 ALA A O 1
ATOM 774 N N . GLU A 1 99 ? 16.546 1.132 -13.611 1.00 89.19 99 GLU A N 1
ATOM 775 C CA . GLU A 1 99 ? 17.696 2.009 -13.813 1.00 89.19 99 GLU A CA 1
ATOM 776 C C . GLU A 1 99 ? 17.733 2.446 -15.279 1.00 89.19 99 GLU A C 1
ATOM 778 O O . GLU A 1 99 ? 17.640 1.627 -16.191 1.00 89.19 99 GLU A O 1
ATOM 783 N N . LYS A 1 100 ? 17.824 3.757 -15.517 1.00 80.94 100 LYS A N 1
ATOM 784 C CA . LYS A 1 100 ? 17.981 4.292 -16.871 1.00 80.94 100 LYS A CA 1
ATOM 785 C C . LYS A 1 100 ? 19.456 4.221 -17.244 1.00 80.94 100 LYS A C 1
ATOM 787 O O . LYS A 1 100 ? 20.236 5.049 -16.782 1.00 80.94 100 LYS A O 1
ATOM 792 N N . THR A 1 101 ? 19.834 3.268 -18.084 1.00 82.75 101 THR A N 1
ATOM 793 C CA . THR A 1 101 ? 21.154 3.260 -18.722 1.00 82.75 101 THR A CA 1
ATOM 794 C C . THR A 1 101 ? 21.095 4.112 -19.986 1.00 82.75 101 THR A C 1
ATOM 796 O O . THR A 1 101 ? 20.271 3.858 -20.864 1.00 82.75 101 THR A O 1
ATOM 799 N N . VAL A 1 102 ? 21.936 5.143 -20.073 1.00 80.38 102 VAL A N 1
ATOM 800 C CA . VAL A 1 102 ? 22.122 5.906 -21.314 1.00 80.38 102 VAL A CA 1
ATOM 801 C C . VAL A 1 102 ? 23.154 5.159 -22.147 1.00 80.38 102 VAL A C 1
ATOM 803 O O . VAL A 1 102 ? 24.293 5.009 -21.712 1.00 80.38 102 VAL A O 1
ATOM 806 N N . ASP A 1 103 ? 22.756 4.672 -23.317 1.00 83.19 103 ASP A N 1
ATOM 807 C CA . ASP A 1 103 ? 23.698 4.093 -24.269 1.00 83.19 103 ASP A CA 1
ATOM 808 C C . ASP A 1 103 ? 24.394 5.219 -25.048 1.00 83.19 103 ASP A C 1
ATOM 810 O O . ASP A 1 103 ? 23.747 6.022 -25.725 1.00 83.19 103 ASP A O 1
ATOM 814 N N . MET A 1 104 ? 25.722 5.290 -24.940 1.00 85.00 104 MET A N 1
ATOM 815 C CA . MET A 1 104 ? 26.540 6.303 -25.614 1.00 85.00 104 MET A CA 1
ATOM 816 C C . MET A 1 104 ? 26.507 6.150 -27.144 1.00 85.00 104 MET A C 1
ATOM 818 O O . MET A 1 104 ? 26.718 7.127 -27.860 1.00 85.00 104 MET A O 1
ATOM 822 N N . PHE A 1 105 ? 26.197 4.949 -27.649 1.00 86.25 105 PHE A N 1
ATOM 823 C CA . PHE A 1 105 ? 26.106 4.640 -29.078 1.00 86.25 105 PHE A CA 1
ATOM 824 C C . PHE A 1 105 ? 24.666 4.435 -29.557 1.00 86.25 105 PHE A C 1
ATOM 826 O O . PHE A 1 105 ? 24.451 3.861 -30.624 1.00 86.25 105 PHE A O 1
ATOM 833 N N . ALA A 1 106 ? 23.676 4.985 -28.844 1.00 85.69 106 ALA A N 1
ATOM 834 C CA . ALA A 1 106 ? 22.264 4.912 -29.229 1.00 85.69 106 ALA A CA 1
ATOM 835 C C . ALA A 1 106 ? 21.980 5.398 -30.670 1.00 85.69 106 ALA A C 1
ATOM 837 O O . ALA A 1 106 ? 20.996 4.987 -31.275 1.00 85.69 106 ALA A O 1
ATOM 838 N N . CYS A 1 107 ? 22.846 6.245 -31.241 1.00 85.38 107 CYS A N 1
ATOM 839 C CA . CYS A 1 107 ? 22.761 6.686 -32.639 1.00 85.38 107 CYS A CA 1
ATOM 840 C C . CYS A 1 107 ? 23.107 5.575 -33.656 1.00 85.38 107 CYS A C 1
ATOM 842 O O . CYS A 1 107 ? 22.564 5.562 -34.757 1.00 85.38 107 CYS A O 1
ATOM 844 N N . LEU A 1 108 ? 23.987 4.633 -33.295 1.00 87.00 108 LEU A N 1
ATOM 845 C CA . LEU A 1 108 ? 24.373 3.487 -34.131 1.00 87.00 108 LEU A CA 1
ATOM 846 C C . LEU A 1 108 ? 23.463 2.269 -33.917 1.00 87.00 108 LEU A C 1
ATOM 848 O O . LEU A 1 108 ? 23.401 1.409 -34.792 1.00 87.00 108 LEU A O 1
ATOM 852 N N . ALA A 1 109 ? 22.734 2.230 -32.797 1.00 86.25 109 ALA A N 1
ATOM 8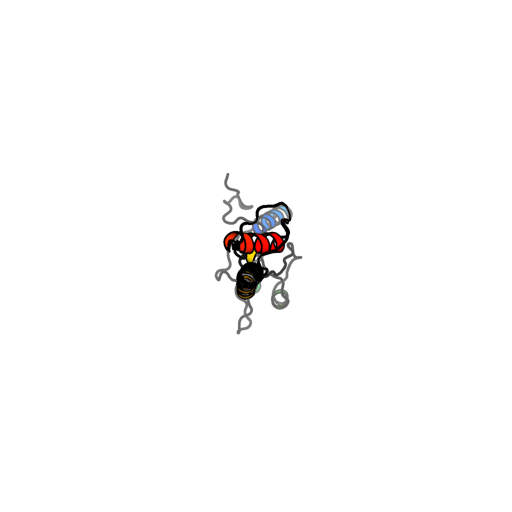53 C CA . ALA A 1 109 ? 21.796 1.169 -32.425 1.00 86.25 109 ALA A CA 1
ATOM 854 C C . ALA A 1 109 ? 20.673 0.843 -33.440 1.00 86.25 109 ALA A C 1
ATOM 856 O O . ALA A 1 109 ? 20.207 -0.295 -33.417 1.00 86.25 109 ALA A O 1
ATOM 857 N N . PRO A 1 110 ? 20.215 1.752 -34.332 1.00 90.44 110 PRO A N 1
ATOM 858 C CA . PRO A 1 110 ? 19.182 1.412 -35.314 1.00 90.44 110 PRO A CA 1
ATOM 859 C C . PRO A 1 110 ? 19.589 0.327 -36.320 1.00 90.44 110 PRO A C 1
ATOM 861 O O . PRO A 1 110 ? 18.712 -0.267 -36.943 1.00 90.44 110 PRO A O 1
ATOM 864 N N . PHE A 1 111 ? 20.892 0.078 -36.497 1.00 90.44 111 PHE A N 1
ATOM 865 C CA . PHE A 1 111 ? 21.409 -0.895 -37.456 1.00 90.44 111 PHE A CA 1
ATOM 866 C C . PHE A 1 111 ? 22.483 -1.793 -36.840 1.00 90.44 111 PHE A C 1
ATOM 868 O O . PHE A 1 111 ? 23.319 -1.342 -36.058 1.00 90.44 111 PHE A O 1
ATOM 875 N N . ASP A 1 112 ? 22.510 -3.056 -37.266 1.00 91.00 112 ASP A N 1
ATOM 876 C CA . ASP A 1 112 ? 23.534 -4.007 -36.839 1.00 91.00 112 ASP A CA 1
ATOM 877 C C . ASP A 1 112 ? 24.940 -3.590 -37.288 1.00 91.00 112 ASP A C 1
ATOM 879 O O . ASP A 1 112 ? 25.147 -3.055 -38.383 1.00 91.00 112 ASP A O 1
ATOM 883 N N . LEU A 1 113 ? 25.946 -3.942 -36.481 1.00 89.31 113 LEU A N 1
ATOM 884 C CA . LEU A 1 113 ? 27.363 -3.744 -36.814 1.00 89.31 113 LEU A CA 1
ATOM 885 C C . LEU A 1 113 ? 27.747 -4.386 -38.156 1.00 89.31 113 LEU A C 1
ATOM 887 O O . LEU A 1 113 ? 28.598 -3.858 -38.871 1.00 89.31 113 LEU A O 1
ATOM 891 N N . SER A 1 114 ? 27.095 -5.490 -38.533 1.00 93.62 114 SER A N 1
ATOM 892 C CA . SER A 1 114 ? 27.279 -6.130 -39.838 1.00 93.62 114 SER A CA 1
ATOM 893 C C . SER A 1 114 ? 26.865 -5.221 -40.995 1.00 93.62 114 SER A C 1
ATOM 895 O O . SER A 1 114 ? 27.575 -5.171 -41.999 1.00 93.62 114 SER A O 1
ATOM 897 N N . LEU A 1 115 ? 25.767 -4.466 -40.863 1.00 93.94 115 LEU A N 1
ATOM 898 C CA . LEU A 1 115 ? 25.340 -3.515 -41.891 1.00 93.94 115 LEU A CA 1
ATOM 899 C C . LEU A 1 115 ? 26.322 -2.346 -41.985 1.00 93.94 115 LEU A C 1
ATOM 901 O O . LEU A 1 115 ? 26.727 -1.982 -43.086 1.00 93.94 115 LEU A O 1
ATOM 905 N N . TRP A 1 116 ? 26.767 -1.809 -40.847 1.00 93.38 116 TRP A N 1
ATOM 906 C CA . TRP A 1 116 ? 27.789 -0.759 -40.812 1.00 93.38 116 TRP A CA 1
ATOM 907 C C . TRP A 1 116 ? 29.098 -1.201 -41.480 1.00 93.38 116 TRP A C 1
ATOM 909 O O . TRP A 1 116 ? 29.667 -0.456 -42.281 1.00 93.38 116 TRP A O 1
ATOM 919 N N . ALA A 1 117 ? 29.540 -2.437 -41.228 1.00 94.12 117 ALA A N 1
ATOM 920 C CA . ALA A 1 117 ? 30.695 -3.025 -41.902 1.00 94.12 117 ALA A CA 1
ATOM 921 C C . ALA A 1 117 ? 30.462 -3.192 -43.414 1.00 94.12 117 ALA A C 1
ATOM 923 O O . ALA A 1 117 ? 31.363 -2.911 -44.205 1.00 94.12 117 ALA A O 1
ATOM 924 N N . CYS A 1 118 ? 29.254 -3.587 -43.833 1.00 95.19 118 CYS A N 1
ATOM 925 C CA . CYS A 1 118 ? 28.891 -3.680 -45.249 1.00 95.19 118 CYS A CA 1
ATOM 926 C C . CYS A 1 118 ? 28.902 -2.309 -45.937 1.00 95.19 118 CYS A C 1
ATOM 928 O O . CYS A 1 118 ? 29.410 -2.200 -47.052 1.00 95.19 118 CYS A O 1
ATOM 930 N N . ILE A 1 119 ? 28.396 -1.260 -45.283 1.00 93.44 119 ILE A N 1
ATOM 931 C CA . ILE A 1 119 ? 28.434 0.117 -45.795 1.00 93.44 119 ILE A CA 1
ATOM 932 C C . ILE A 1 119 ? 29.889 0.562 -45.983 1.00 93.44 119 ILE A C 1
ATOM 934 O O . ILE A 1 119 ? 30.265 0.976 -47.080 1.00 93.44 119 ILE A O 1
ATOM 938 N N . ALA A 1 120 ? 30.730 0.407 -44.953 1.00 92.94 120 ALA A N 1
ATOM 939 C CA . ALA A 1 120 ? 32.149 0.754 -45.027 1.00 92.94 120 ALA A CA 1
ATOM 940 C C . ALA A 1 120 ? 32.878 -0.033 -46.133 1.00 92.94 120 ALA A C 1
ATOM 942 O O . ALA A 1 120 ? 33.612 0.548 -46.934 1.00 92.94 120 ALA A O 1
ATOM 943 N N . GLY A 1 121 ? 32.625 -1.342 -46.230 1.00 95.31 121 GLY A N 1
ATOM 944 C CA . GLY A 1 121 ? 33.184 -2.199 -47.274 1.00 95.31 121 GLY A CA 1
ATOM 945 C C . GLY A 1 121 ? 32.735 -1.796 -48.680 1.00 95.31 121 GLY A C 1
ATOM 946 O O . GLY A 1 121 ? 33.552 -1.766 -49.597 1.00 95.31 121 GLY A O 1
ATOM 947 N N . THR A 1 122 ? 31.466 -1.419 -48.848 1.00 93.50 122 THR A N 1
ATOM 948 C CA . THR A 1 122 ? 30.914 -0.984 -50.140 1.00 93.50 122 THR A CA 1
ATOM 949 C C . THR A 1 122 ? 31.542 0.331 -50.598 1.00 93.50 122 THR A C 1
ATOM 951 O O . THR A 1 122 ? 31.949 0.432 -51.753 1.00 93.50 122 THR A O 1
ATOM 954 N N . VAL A 1 123 ? 31.697 1.314 -49.702 1.00 92.44 123 VAL A N 1
ATOM 955 C CA . VAL A 1 123 ? 32.359 2.594 -50.020 1.00 92.44 123 VAL A CA 1
ATOM 956 C C . VAL A 1 123 ? 33.804 2.366 -50.477 1.00 92.44 123 VAL A C 1
ATOM 958 O O . VAL A 1 123 ? 34.219 2.918 -51.497 1.00 92.44 123 VAL A O 1
ATOM 961 N N . LEU A 1 124 ? 34.555 1.504 -49.782 1.00 92.44 124 LEU A N 1
ATOM 962 C CA . LEU A 1 124 ? 35.930 1.160 -50.161 1.00 92.44 124 LEU A CA 1
ATOM 963 C C . LEU A 1 124 ? 35.998 0.410 -51.498 1.00 92.44 124 LEU A C 1
ATOM 965 O O . LEU A 1 124 ? 36.831 0.732 -52.345 1.00 92.44 124 LEU A O 1
ATOM 969 N N . LEU A 1 125 ? 35.117 -0.570 -51.710 1.00 94.56 125 LEU A N 1
ATOM 970 C CA . LEU A 1 125 ? 35.074 -1.361 -52.939 1.00 94.56 125 LEU A CA 1
ATOM 971 C C . LEU A 1 125 ? 34.755 -0.481 -54.151 1.00 94.56 125 LEU A C 1
ATOM 973 O O . LEU A 1 125 ? 35.467 -0.537 -55.153 1.00 94.56 125 LEU A O 1
ATOM 977 N N . VAL A 1 126 ? 33.727 0.365 -54.060 1.00 92.19 126 VAL A N 1
ATOM 978 C CA . VAL A 1 126 ? 33.344 1.271 -55.152 1.00 92.19 126 VAL A CA 1
ATOM 979 C C . VAL A 1 126 ? 34.440 2.310 -55.403 1.00 92.19 126 VAL A C 1
ATOM 981 O O . VAL A 1 126 ? 34.781 2.557 -56.558 1.00 92.19 126 VAL A O 1
ATOM 984 N N . GLY A 1 127 ? 35.062 2.859 -54.354 1.00 89.69 127 GLY A N 1
ATOM 985 C CA . GLY A 1 127 ? 36.201 3.772 -54.492 1.00 89.69 127 GLY A CA 1
ATOM 986 C C . GLY A 1 127 ? 37.400 3.144 -55.213 1.00 89.69 127 GLY A C 1
ATOM 987 O O . GLY A 1 127 ? 38.001 3.782 -56.080 1.00 89.69 127 GLY A O 1
ATOM 988 N N . LEU A 1 128 ? 37.712 1.874 -54.922 1.00 90.12 128 LEU A N 1
ATOM 989 C CA . LEU A 1 128 ? 38.743 1.111 -55.635 1.00 90.12 128 LEU A CA 1
ATOM 990 C C . LEU A 1 128 ? 38.370 0.861 -57.100 1.00 90.12 128 LEU A C 1
ATOM 992 O O . LEU A 1 128 ? 39.218 1.029 -57.976 1.00 90.12 128 LEU A O 1
ATOM 996 N N . LEU A 1 129 ? 37.117 0.494 -57.386 1.00 89.62 129 LEU A N 1
ATOM 997 C CA . LEU A 1 129 ? 36.648 0.286 -58.759 1.00 89.62 129 LEU A CA 1
ATOM 998 C C . LEU A 1 129 ? 36.745 1.567 -59.595 1.00 89.62 129 LEU A C 1
ATOM 1000 O O . LEU A 1 129 ? 37.256 1.523 -60.713 1.00 89.62 129 LEU A O 1
ATOM 1004 N N . VAL A 1 130 ? 36.319 2.712 -59.052 1.00 86.50 130 VAL A N 1
ATOM 1005 C CA . VAL A 1 130 ? 36.429 4.019 -59.725 1.00 86.50 130 VAL A CA 1
ATOM 1006 C C . VAL A 1 130 ? 37.891 4.369 -60.007 1.00 86.50 130 VAL A C 1
ATOM 1008 O O . VAL A 1 130 ? 38.219 4.801 -61.112 1.00 86.50 130 VAL A O 1
ATOM 1011 N N . TYR A 1 131 ? 38.788 4.129 -59.047 1.00 86.06 131 TYR A N 1
ATOM 1012 C CA . TYR A 1 131 ? 40.223 4.335 -59.243 1.00 86.06 131 TYR A CA 1
ATOM 1013 C C . TYR A 1 131 ? 40.788 3.458 -60.375 1.00 86.06 131 TYR A C 1
ATOM 1015 O O . TYR A 1 131 ? 41.479 3.965 -61.258 1.00 86.06 131 TYR A O 1
ATOM 1023 N N . LEU A 1 132 ? 40.459 2.161 -60.391 1.00 85.94 132 LEU A N 1
ATOM 1024 C CA . LEU A 1 132 ? 40.915 1.234 -61.433 1.00 85.94 132 LEU A CA 1
ATOM 1025 C C . LEU A 1 132 ? 40.380 1.608 -62.820 1.00 85.94 132 LEU A C 1
ATOM 1027 O O . LEU A 1 132 ? 41.128 1.546 -63.794 1.00 85.94 132 LEU A O 1
ATOM 1031 N N . LEU A 1 133 ? 39.118 2.033 -62.920 1.00 84.75 133 LEU A N 1
ATOM 1032 C CA . LEU A 1 133 ? 38.527 2.499 -64.178 1.00 84.75 133 LEU A CA 1
ATOM 1033 C C . LEU A 1 133 ? 39.245 3.741 -64.717 1.00 84.75 133 LEU A C 1
ATOM 1035 O O . LEU A 1 133 ? 39.584 3.781 -65.899 1.00 84.75 133 LEU A O 1
ATOM 1039 N N . ASN A 1 134 ? 39.529 4.714 -63.847 1.00 79.38 134 ASN A N 1
ATOM 1040 C CA . ASN A 1 134 ? 40.270 5.923 -64.210 1.00 79.38 134 ASN A CA 1
ATOM 1041 C C . ASN A 1 134 ? 41.723 5.626 -64.607 1.00 79.38 134 ASN A C 1
ATOM 1043 O O . ASN A 1 134 ? 42.284 6.329 -65.445 1.00 79.38 134 ASN A O 1
ATOM 1047 N N . TRP A 1 135 ? 42.332 4.591 -64.023 1.00 78.12 135 TRP A N 1
ATOM 1048 C CA . TRP A 1 135 ? 43.682 4.156 -64.378 1.00 78.12 135 TRP A CA 1
ATOM 1049 C C . TRP A 1 135 ? 43.735 3.441 -65.734 1.00 78.12 135 TRP A C 1
ATOM 1051 O O . TRP A 1 135 ? 44.623 3.714 -66.539 1.00 78.12 135 TRP A O 1
ATOM 1061 N N . LEU A 1 136 ? 42.777 2.550 -66.006 1.00 80.75 136 LEU A N 1
ATOM 1062 C CA . LEU A 1 136 ? 42.721 1.784 -67.255 1.00 80.75 136 LEU A CA 1
ATOM 1063 C C . LEU A 1 136 ? 42.285 2.637 -68.453 1.00 80.75 136 LEU A C 1
ATOM 1065 O O . LEU A 1 136 ? 42.764 2.422 -69.563 1.00 80.75 136 LEU A O 1
ATOM 1069 N N . ASN A 1 137 ? 41.393 3.605 -68.234 1.00 72.62 137 ASN A N 1
ATOM 1070 C CA . ASN A 1 137 ? 40.893 4.515 -69.260 1.00 72.62 137 ASN A CA 1
ATOM 1071 C C . ASN A 1 137 ? 41.013 5.968 -68.777 1.00 72.62 137 ASN A C 1
ATOM 1073 O O . ASN A 1 137 ? 40.014 6.543 -68.334 1.00 72.62 137 ASN A O 1
ATOM 1077 N N . PRO A 1 138 ? 42.206 6.588 -68.868 1.00 67.50 138 PRO A N 1
ATOM 1078 C CA . PRO A 1 138 ? 42.370 7.978 -68.472 1.00 67.50 138 PRO A CA 1
ATOM 1079 C C . PRO A 1 138 ? 41.417 8.865 -69.296 1.00 67.50 138 PRO A C 1
ATOM 1081 O O . PRO A 1 138 ? 41.389 8.757 -70.530 1.00 67.50 138 PRO A O 1
ATOM 1084 N N . PRO A 1 139 ? 40.606 9.721 -68.648 1.00 61.47 139 PRO A N 1
ATOM 1085 C CA . PRO A 1 139 ? 39.604 10.519 -69.338 1.00 61.47 139 PRO A CA 1
ATOM 1086 C C . PRO A 1 139 ? 40.256 11.436 -70.381 1.00 61.47 139 PRO A C 1
ATOM 1088 O O . PRO A 1 139 ? 41.179 12.192 -70.087 1.00 61.47 139 PRO A O 1
ATOM 1091 N N . ARG A 1 140 ? 39.760 11.376 -71.625 1.00 56.09 140 ARG A N 1
ATOM 1092 C CA . ARG A 1 140 ? 40.273 12.164 -72.764 1.00 56.09 140 ARG A CA 1
ATOM 1093 C C . ARG A 1 140 ? 39.781 13.619 -72.794 1.00 56.09 140 ARG A C 1
ATOM 1095 O O . ARG A 1 140 ? 40.236 14.385 -73.636 1.00 56.09 140 ARG A O 1
ATOM 1102 N N . LEU A 1 141 ? 38.859 14.007 -71.910 1.00 53.44 141 LEU A N 1
ATOM 1103 C CA . LEU A 1 141 ? 38.282 15.353 -71.858 1.00 53.44 141 LEU A CA 1
ATOM 1104 C C . LEU A 1 141 ? 38.709 16.069 -70.575 1.00 53.44 141 LEU A C 1
ATOM 1106 O O . LEU A 1 141 ? 38.424 15.602 -69.474 1.00 53.44 141 LEU A O 1
ATOM 1110 N N . GLN A 1 142 ? 39.341 17.234 -70.735 1.00 52.06 142 GLN A N 1
ATOM 1111 C CA . GLN A 1 142 ? 39.519 18.218 -69.668 1.00 52.06 142 GLN A CA 1
ATOM 1112 C C . GLN A 1 142 ? 38.150 18.823 -69.323 1.00 52.06 142 GLN A C 1
ATOM 1114 O O . GLN A 1 142 ? 37.807 19.914 -69.770 1.00 52.06 142 GLN A O 1
ATOM 1119 N N . MET A 1 143 ? 37.337 18.111 -68.543 1.00 46.31 143 MET A N 1
ATOM 1120 C CA . MET A 1 143 ? 36.278 18.774 -67.787 1.00 46.31 143 MET A CA 1
ATOM 1121 C C . MET A 1 143 ? 36.953 19.490 -66.622 1.00 46.31 143 MET A C 1
ATOM 1123 O O . MET A 1 143 ? 37.600 18.868 -65.784 1.00 46.31 143 MET A O 1
ATOM 1127 N N . GLY A 1 144 ? 36.882 20.820 -66.658 1.00 47.03 144 GLY A N 1
ATOM 1128 C CA . GLY A 1 144 ? 37.530 21.732 -65.726 1.00 47.03 144 GLY A CA 1
ATOM 1129 C C . GLY A 1 144 ? 37.102 21.509 -64.281 1.00 47.03 144 GLY A C 1
ATOM 1130 O O . GLY A 1 144 ? 36.210 22.175 -63.783 1.00 47.03 144 GLY A O 1
ATOM 1131 N N . SER A 1 145 ? 37.771 20.585 -63.607 1.00 47.69 145 SER A N 1
ATOM 1132 C CA . SER A 1 145 ? 38.091 20.633 -62.186 1.00 47.69 145 SER A CA 1
ATOM 1133 C C . SER A 1 145 ? 39.124 19.542 -61.934 1.00 47.69 145 SER A C 1
ATOM 1135 O O . SER A 1 145 ? 38.904 18.375 -62.255 1.00 47.69 145 SER A O 1
ATOM 1137 N N . MET A 1 146 ? 40.288 19.938 -61.430 1.00 51.34 146 MET A N 1
ATOM 1138 C 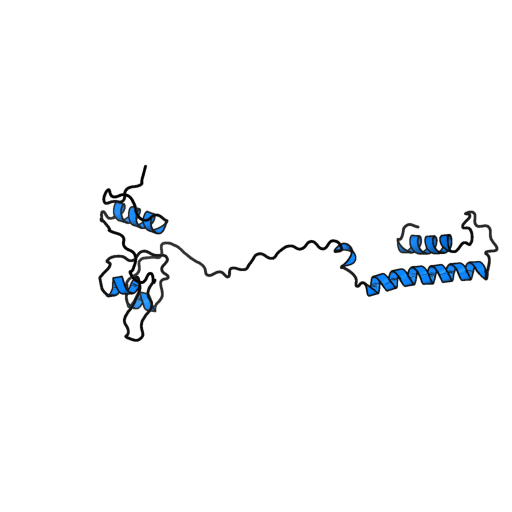CA . MET A 1 146 ? 41.445 19.086 -61.166 1.00 51.34 146 MET A CA 1
ATOM 1139 C C . MET A 1 146 ? 41.124 18.033 -60.093 1.00 51.34 146 MET A C 1
ATOM 1141 O O . MET A 1 146 ? 41.542 18.156 -58.946 1.00 51.34 146 MET A O 1
ATOM 1145 N N . THR A 1 147 ? 40.417 16.961 -60.443 1.00 55.25 147 THR A N 1
ATOM 1146 C CA . THR A 1 147 ? 40.478 15.726 -59.661 1.00 55.25 147 THR A CA 1
ATOM 1147 C C . THR A 1 147 ? 41.684 14.950 -60.162 1.00 55.25 147 THR A C 1
ATOM 1149 O O . THR A 1 147 ? 41.632 14.207 -61.136 1.00 55.25 147 THR A O 1
ATOM 1152 N N . SER A 1 148 ? 42.827 15.183 -59.513 1.00 57.25 148 SER A N 1
ATOM 1153 C CA . SER A 1 148 ? 44.000 14.318 -59.659 1.00 57.25 148 SER A CA 1
ATOM 1154 C C . SER A 1 148 ? 43.541 12.859 -59.533 1.00 57.25 148 SER A C 1
ATOM 1156 O O . SER A 1 148 ? 42.766 12.548 -58.624 1.00 57.25 148 SER A O 1
ATOM 1158 N N . THR A 1 149 ? 43.963 11.978 -60.443 1.00 65.25 149 THR A N 1
ATOM 1159 C CA . THR A 1 149 ? 43.560 10.557 -60.537 1.00 65.25 149 THR A CA 1
ATOM 1160 C C . THR A 1 149 ? 44.153 9.705 -59.406 1.00 65.25 149 THR A C 1
ATOM 1162 O O . THR A 1 149 ? 44.602 8.580 -59.607 1.00 65.25 149 THR A O 1
ATOM 1165 N N . THR A 1 150 ? 44.205 10.259 -58.201 1.00 78.44 150 THR A N 1
ATOM 1166 C CA . THR A 1 150 ? 44.723 9.635 -56.993 1.00 78.44 150 THR A CA 1
ATOM 1167 C C . THR A 1 150 ? 43.603 8.863 -56.307 1.00 78.44 150 THR A C 1
ATOM 1169 O O . THR A 1 150 ? 42.454 9.312 -56.256 1.00 78.44 150 THR A O 1
ATOM 1172 N N . LEU A 1 151 ? 43.952 7.722 -55.712 1.00 81.25 151 LEU A N 1
ATOM 1173 C CA . LEU A 1 151 ? 43.049 6.885 -54.918 1.00 81.25 151 LEU A CA 1
ATOM 1174 C C . LEU A 1 151 ? 42.251 7.696 -53.881 1.00 81.25 151 LEU A C 1
ATOM 1176 O O . LEU A 1 151 ? 41.048 7.503 -53.739 1.00 81.25 151 LEU A O 1
ATOM 1180 N N . TYR A 1 152 ? 42.907 8.646 -53.209 1.00 85.56 152 TYR A N 1
ATOM 1181 C CA . TYR A 1 152 ? 42.289 9.535 -52.222 1.00 85.56 152 TYR A CA 1
ATOM 1182 C C . TYR A 1 152 ? 41.096 10.323 -52.788 1.00 85.56 152 TYR A C 1
ATOM 1184 O O . TYR A 1 152 ? 40.036 10.351 -52.171 1.00 85.56 152 TYR A O 1
ATOM 1192 N N . ASN A 1 153 ? 41.227 10.895 -53.988 1.00 83.00 153 ASN A N 1
ATOM 1193 C CA . ASN A 1 153 ? 40.159 11.685 -54.605 1.00 83.00 153 ASN A CA 1
ATOM 1194 C C . ASN A 1 153 ? 38.985 10.807 -55.052 1.00 83.00 153 ASN A C 1
ATOM 1196 O O . ASN A 1 153 ? 37.834 11.216 -54.933 1.00 83.00 153 ASN A O 1
ATOM 1200 N N . SER A 1 154 ? 39.270 9.585 -55.517 1.00 84.25 154 SER A N 1
ATOM 1201 C CA . SER A 1 154 ? 38.231 8.610 -55.884 1.00 84.25 154 SER A CA 1
ATOM 1202 C C . SER A 1 154 ? 37.449 8.146 -54.650 1.00 84.25 154 SER A C 1
ATOM 1204 O O . SER A 1 154 ? 36.223 8.096 -54.674 1.00 84.25 154 SER A O 1
ATOM 1206 N N . MET A 1 155 ? 38.148 7.881 -53.542 1.00 85.81 155 MET A N 1
ATOM 1207 C CA . MET A 1 155 ? 37.534 7.526 -52.258 1.00 85.81 155 MET A CA 1
ATOM 1208 C C . MET A 1 155 ? 36.704 8.676 -51.678 1.00 85.81 155 MET A C 1
ATOM 1210 O O . MET A 1 155 ? 35.576 8.460 -51.240 1.00 85.81 155 MET A O 1
ATOM 1214 N N . TRP A 1 156 ? 37.229 9.904 -51.716 1.00 86.50 156 TRP A N 1
ATOM 1215 C CA . TRP A 1 156 ? 36.523 11.095 -51.243 1.00 86.50 156 TRP A CA 1
ATOM 1216 C C . TRP A 1 156 ? 35.258 11.384 -52.060 1.00 86.50 156 TRP A C 1
ATOM 1218 O O . TRP A 1 156 ? 34.219 11.694 -51.486 1.00 86.50 156 TRP A O 1
ATOM 1228 N N . PHE A 1 157 ? 35.312 11.215 -53.384 1.00 85.31 157 PHE A N 1
ATOM 1229 C CA . PHE A 1 157 ? 34.154 11.374 -54.267 1.00 85.31 157 PHE A CA 1
ATOM 1230 C C . PHE A 1 157 ? 33.028 10.376 -53.949 1.00 85.31 157 PHE A C 1
ATOM 1232 O O . PHE A 1 157 ? 31.865 10.767 -53.825 1.00 85.31 157 PHE A O 1
ATOM 1239 N N . VAL A 1 158 ? 33.366 9.094 -53.776 1.00 89.31 158 VAL A N 1
ATOM 1240 C CA . VAL A 1 158 ? 32.385 8.045 -53.444 1.00 89.31 158 VAL A CA 1
ATOM 1241 C C . VAL A 1 158 ? 31.786 8.275 -52.057 1.00 89.31 158 VAL A C 1
ATOM 1243 O O . VAL A 1 158 ? 30.571 8.173 -51.893 1.00 89.31 158 VAL A O 1
ATOM 1246 N N . TYR A 1 159 ? 32.609 8.650 -51.075 1.00 89.38 159 TYR A N 1
ATOM 1247 C CA . TYR A 1 159 ? 32.129 9.010 -49.743 1.00 89.38 159 TYR A CA 1
ATOM 1248 C C . TYR A 1 159 ? 31.205 10.240 -49.773 1.00 89.38 159 TYR A C 1
ATOM 1250 O O . TYR A 1 159 ? 30.103 10.184 -49.237 1.00 89.38 159 TYR A O 1
ATOM 1258 N N . GLY A 1 160 ? 31.595 11.325 -50.451 1.00 87.75 160 GLY A N 1
ATOM 1259 C CA . GLY A 1 160 ? 30.777 12.539 -50.567 1.00 87.75 160 GLY A CA 1
ATOM 1260 C C . GLY A 1 160 ? 29.424 12.293 -51.242 1.00 87.75 160 GLY A C 1
ATOM 1261 O O . GLY A 1 160 ? 28.404 12.800 -50.779 1.00 87.75 160 GLY A O 1
ATOM 1262 N N . SER A 1 161 ? 29.403 11.435 -52.268 1.00 87.44 161 SER A N 1
ATOM 1263 C CA . SER A 1 161 ? 28.169 10.998 -52.935 1.00 87.44 161 SER A CA 1
ATOM 1264 C C . SER A 1 161 ? 27.276 10.165 -52.006 1.00 87.44 161 SER A C 1
ATOM 1266 O O . SER A 1 161 ? 26.060 10.338 -51.993 1.00 87.44 161 SER A O 1
ATOM 1268 N N . PHE A 1 162 ? 27.868 9.279 -51.196 1.00 89.06 162 PHE A N 1
ATOM 1269 C CA . PHE A 1 162 ? 27.141 8.443 -50.234 1.00 89.06 162 PHE A CA 1
ATOM 1270 C C . PHE A 1 162 ? 26.477 9.266 -49.122 1.00 89.06 162 PHE A C 1
ATOM 1272 O O . PHE A 1 162 ? 25.323 9.019 -48.778 1.00 89.06 162 PHE A O 1
ATOM 1279 N N . VAL A 1 163 ? 27.178 10.270 -48.589 1.00 91.00 163 VAL A N 1
ATOM 1280 C CA . VAL A 1 163 ? 26.654 11.153 -47.529 1.00 91.00 163 VAL A CA 1
ATOM 1281 C C . VAL A 1 163 ? 25.758 12.270 -48.103 1.00 91.00 163 VAL A C 1
ATOM 1283 O O . VAL A 1 163 ? 25.301 13.131 -47.359 1.00 91.00 163 VAL A O 1
ATOM 1286 N N . GLN A 1 164 ? 25.474 12.256 -49.414 1.00 86.19 164 GLN A N 1
ATOM 1287 C CA . GLN A 1 164 ? 24.655 13.261 -50.112 1.00 86.19 164 GLN A CA 1
ATOM 1288 C C . GLN A 1 164 ? 25.162 14.702 -49.915 1.00 86.19 164 GLN A C 1
ATOM 1290 O O . GLN A 1 164 ? 24.380 15.647 -49.840 1.00 86.19 164 GLN A O 1
ATOM 1295 N N . GLN A 1 165 ? 26.481 14.874 -49.806 1.00 73.44 165 GLN A N 1
ATOM 1296 C CA . GLN A 1 165 ? 27.123 16.186 -49.654 1.00 73.44 165 GLN A CA 1
ATOM 1297 C C . GLN A 1 165 ? 27.646 16.752 -50.987 1.00 73.44 165 GLN A C 1
ATOM 1299 O O . GLN A 1 165 ? 28.398 17.727 -50.974 1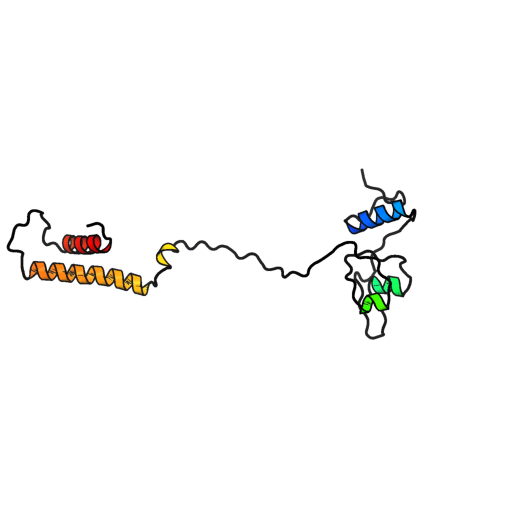.00 73.44 165 GLN A O 1
ATOM 1304 N N . GLY A 1 166 ? 27.281 16.141 -52.119 1.00 56.38 166 GLY A N 1
ATOM 1305 C CA . GLY A 1 166 ? 27.746 16.483 -53.468 1.00 56.38 166 GLY A CA 1
ATOM 1306 C C . GLY A 1 166 ? 26.619 16.619 -54.476 1.00 56.38 166 GLY A C 1
ATOM 1307 O O . GLY A 1 166 ? 25.557 15.994 -54.258 1.00 56.38 166 GLY A O 1
#

Organism: NCBI:txid689266

Radius of gyration: 41.34 Å; chains: 1; bounding box: 64×47×104 Å

Sequence (166 aa):
MVSENVLGKPKKYQGFSIDVLDALATYLGFKYEIYVAPDHKYGSPQDDGSWNGLIGELVFKRADIGISALTITPDRENVVDFTTRYMDYSVGVLLRKAEKTVDMFACLAPFDLSLWACIAGTVLLVGLLVYLLNWLNPPRLQMGSMTSTTLYNSMWFVYGSFVQQG

Secondary structure (DSSP, 8-state):
-PPB-TTSSB-S--SHHHHHHHHHHHHHT--------TT-----B-TTS-B-HHHHHHHTTS-S---SSPPP-HHHHTTS-----SS--------PPPP-PPPTTTTTTTS-HHHHHHHHHHHHHHHHHHHHHHHHS--SS--SS---S-HHHHHHHHHHHHTT--

Foldseek 3Di:
DFDAAPVRHRDPDDDDQVVVVRVVCVVVVHDDDDDAFPVNDCWDQDPVRAIGGLLNCVLVVVDPDRTDPDDDDPVSCVRDPDDPDPDDDDDDDDDDDDDDDDDPVVVVVVDDPVVVVVVVVVLLVQLVVQLVVCVVDPDPDCPPDDPPSDSVSSSVVSVCVVVVVD

pLDDT: mean 86.82, std 12.57, range [43.56, 98.0]

InterPro domains:
  IPR001320 Ionotropic glutamate receptor, C-terminal [PF00060] (113-166)
  IPR001320 Ionotropic glutamate receptor, C-terminal [SM00079] (1-166)
  IPR015683 Ionotropic glutamate receptor [PTHR18966] (12-159)
  IPR019594 Ionotropic glutamate receptor, L-glutamate and glycine-binding domain [PF10613] (5-98)
  IPR019594 Ionotropic glutamate receptor, L-glutamate and glycine-binding domain [SM00918] (1-60)